Protein AF-A0A961BNP9-F1 (afdb_monomer_lite)

Secondary structure (DSSP, 8-state):
-GGG--TT-HHHHHHHHHHHHHHHHHHHHHHHHHHHTT--HHHHHHHHHHHHHHHHHHHHHHHHHHHHHHHHS-HHHHHHHHHHHHHHHHHHHHHHHHHTT-

Radius of gyration: 16.92 Å; chains: 1; bounding box: 38×31×46 Å

Structure (mmCIF, N/CA/C/O backbone):
data_AF-A0A961BNP9-F1
#
_entry.id   AF-A0A961BNP9-F1
#
loop_
_atom_site.group_PDB
_atom_site.id
_atom_site.type_symbol
_atom_site.label_atom_id
_atom_site.label_alt_id
_atom_site.label_comp_id
_atom_site.label_asym_id
_atom_site.label_entity_id
_atom_site.label_seq_id
_atom_site.pdbx_PDB_ins_code
_atom_site.Cartn_x
_atom_site.Cartn_y
_atom_site.Cartn_z
_atom_site.occupancy
_atom_site.B_iso_or_equiv
_atom_site.auth_seq_id
_atom_site.auth_comp_id
_atom_site.auth_asym_id
_atom_site.auth_atom_id
_atom_site.pdbx_PDB_model_num
ATOM 1 N N . LEU A 1 1 ? 1.209 -5.731 -14.853 1.00 80.38 1 LEU A N 1
ATOM 2 C CA . LEU A 1 1 ? 1.085 -4.765 -15.966 1.00 80.38 1 LEU A CA 1
ATOM 3 C C . LEU A 1 1 ? 2.351 -3.922 -16.121 1.00 80.38 1 LEU A C 1
ATOM 5 O O . LEU A 1 1 ? 2.976 -4.009 -17.163 1.00 80.38 1 LEU A O 1
ATOM 9 N N . ALA A 1 2 ? 2.803 -3.201 -15.086 1.00 85.69 2 ALA A N 1
ATOM 10 C CA . ALA A 1 2 ? 4.046 -2.417 -15.168 1.00 85.69 2 ALA A CA 1
ATOM 11 C C . ALA A 1 2 ? 5.290 -3.262 -15.510 1.00 85.69 2 ALA A C 1
ATOM 13 O O . ALA A 1 2 ? 6.104 -2.845 -16.321 1.00 85.69 2 ALA A O 1
ATOM 14 N N . ALA A 1 3 ? 5.398 -4.482 -14.969 1.00 87.38 3 ALA A N 1
ATOM 15 C CA . ALA A 1 3 ? 6.517 -5.389 -15.252 1.00 87.38 3 ALA A CA 1
ATOM 16 C C . ALA A 1 3 ? 6.618 -5.845 -16.721 1.00 87.38 3 ALA A C 1
ATOM 18 O O . ALA A 1 3 ? 7.666 -6.319 -17.140 1.00 87.38 3 ALA A O 1
ATOM 19 N N . THR A 1 4 ? 5.534 -5.731 -17.494 1.00 86.31 4 THR A N 1
ATOM 20 C CA . THR A 1 4 ? 5.484 -6.118 -18.914 1.00 86.31 4 THR A CA 1
ATOM 21 C C . THR A 1 4 ? 5.541 -4.909 -19.845 1.00 86.31 4 THR A C 1
ATOM 23 O O . THR A 1 4 ? 5.434 -5.069 -21.059 1.00 86.31 4 THR A O 1
ATOM 26 N N . ALA A 1 5 ? 5.660 -3.693 -19.303 1.00 79.50 5 ALA A N 1
ATOM 27 C CA . ALA A 1 5 ? 5.902 -2.515 -20.114 1.00 79.50 5 ALA A CA 1
ATOM 28 C C . ALA A 1 5 ? 7.352 -2.568 -20.608 1.00 79.50 5 ALA A C 1
ATOM 30 O O . ALA A 1 5 ? 8.275 -2.314 -19.841 1.00 79.50 5 ALA A O 1
ATOM 31 N N . GLY A 1 6 ? 7.555 -2.951 -21.871 1.00 71.31 6 GLY A N 1
ATOM 32 C CA . GLY A 1 6 ? 8.858 -2.792 -22.521 1.00 71.31 6 GLY A CA 1
ATOM 33 C C . GLY A 1 6 ? 9.285 -1.320 -22.545 1.00 71.31 6 GLY A C 1
ATOM 34 O O . GLY A 1 6 ? 8.448 -0.434 -22.359 1.00 71.31 6 GLY A O 1
ATOM 35 N N . ASP A 1 7 ? 10.563 -1.062 -22.825 1.00 67.44 7 ASP A N 1
ATOM 36 C CA . ASP A 1 7 ? 11.228 0.236 -22.600 1.00 67.44 7 ASP A CA 1
ATOM 37 C C . ASP A 1 7 ? 10.562 1.455 -23.278 1.00 67.44 7 ASP A C 1
ATOM 39 O O . ASP A 1 7 ? 10.781 2.588 -22.860 1.00 67.44 7 ASP A O 1
ATOM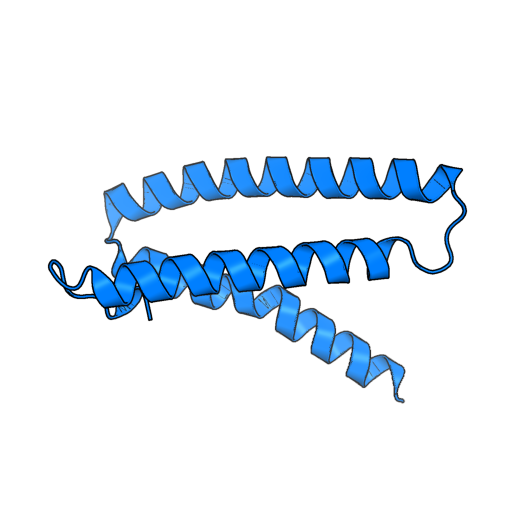 43 N N . ALA A 1 8 ? 9.703 1.242 -24.284 1.00 68.81 8 ALA A N 1
ATOM 44 C CA . ALA A 1 8 ? 8.976 2.295 -25.002 1.00 68.81 8 ALA A CA 1
ATOM 45 C C . ALA A 1 8 ? 7.441 2.273 -24.817 1.00 68.81 8 ALA A C 1
ATOM 47 O O . ALA A 1 8 ? 6.740 3.086 -25.420 1.00 68.81 8 ALA A O 1
ATOM 48 N N . ASN A 1 9 ? 6.874 1.356 -24.021 1.00 84.00 9 ASN A N 1
ATOM 49 C CA . ASN A 1 9 ? 5.416 1.213 -23.920 1.00 84.00 9 ASN A CA 1
ATOM 50 C C . ASN A 1 9 ? 4.806 2.128 -22.841 1.00 84.00 9 ASN A C 1
ATOM 52 O O . ASN A 1 9 ? 4.337 1.685 -21.786 1.00 84.00 9 ASN A O 1
ATOM 56 N N . THR A 1 10 ? 4.792 3.429 -23.135 1.00 85.81 10 THR A N 1
ATOM 57 C CA . THR A 1 10 ? 4.272 4.479 -22.247 1.00 85.81 10 THR A CA 1
ATOM 58 C C . THR A 1 10 ? 2.795 4.287 -21.900 1.00 85.81 10 THR A C 1
ATOM 60 O O . THR A 1 10 ? 2.394 4.574 -20.775 1.00 85.81 10 THR A O 1
ATOM 63 N N . THR A 1 11 ? 1.976 3.751 -22.811 1.00 91.44 11 THR A N 1
ATOM 64 C CA . THR A 1 11 ? 0.548 3.503 -22.552 1.00 91.44 11 THR A CA 1
ATOM 65 C C . THR A 1 11 ? 0.347 2.471 -21.446 1.00 91.44 11 THR A C 1
ATOM 67 O O . THR A 1 11 ? -0.452 2.691 -20.537 1.00 91.44 11 THR A O 1
ATOM 70 N N . VAL A 1 12 ? 1.098 1.366 -21.473 1.00 89.88 12 VAL A N 1
ATOM 71 C CA . VAL A 1 12 ? 1.012 0.324 -20.435 1.00 89.88 12 VAL A CA 1
ATOM 72 C C . VAL A 1 12 ? 1.471 0.860 -19.078 1.00 89.88 12 VAL A C 1
ATOM 74 O O . VAL A 1 12 ? 0.848 0.547 -18.058 1.00 89.88 12 VAL A O 1
ATOM 77 N N . LEU A 1 13 ? 2.508 1.703 -19.046 1.00 89.00 13 LEU A N 1
ATOM 78 C CA . LEU A 1 13 ? 2.943 2.381 -17.819 1.00 89.00 13 LEU A CA 1
ATOM 79 C C . LEU A 1 13 ? 1.881 3.348 -17.289 1.00 89.00 13 LEU A C 1
ATOM 81 O O . LEU A 1 13 ? 1.594 3.328 -16.094 1.00 89.00 13 LEU A O 1
ATOM 85 N N . LEU A 1 14 ? 1.253 4.137 -18.165 1.00 92.88 14 LEU A N 1
ATOM 86 C CA . LEU A 1 14 ? 0.197 5.081 -17.796 1.00 92.88 14 LEU A CA 1
ATOM 87 C C . LEU A 1 14 ? -0.995 4.348 -17.175 1.00 92.88 14 LEU A C 1
ATOM 89 O O . LEU A 1 14 ? -1.417 4.687 -16.070 1.00 92.88 14 LEU A O 1
ATOM 93 N N . VAL A 1 15 ? -1.482 3.291 -17.832 1.00 94.81 15 VAL A N 1
ATOM 94 C CA . VAL A 1 15 ? -2.568 2.456 -17.295 1.00 94.81 15 VAL A CA 1
ATOM 95 C C . VAL A 1 15 ? -2.155 1.824 -15.964 1.00 94.81 15 VAL A C 1
ATOM 97 O O . VAL A 1 15 ? -2.946 1.798 -15.026 1.00 94.81 15 VAL A O 1
ATOM 100 N N . SER A 1 16 ? -0.909 1.363 -15.838 1.00 92.06 16 SER A N 1
ATOM 101 C CA . SER A 1 16 ? -0.408 0.791 -14.582 1.00 92.06 16 SER A CA 1
ATOM 102 C C . SER A 1 16 ? -0.389 1.808 -13.439 1.00 92.06 16 SER A C 1
ATOM 104 O O . SER A 1 16 ? -0.818 1.478 -12.337 1.00 92.06 16 SER A O 1
ATOM 106 N N . MET A 1 17 ? 0.074 3.035 -13.690 1.00 91.75 17 MET A N 1
ATOM 107 C CA . MET A 1 17 ? 0.078 4.119 -12.701 1.00 91.75 17 MET A CA 1
ATOM 108 C C . MET A 1 17 ? -1.333 4.549 -12.318 1.00 91.75 17 MET A C 1
ATOM 110 O O . MET A 1 17 ? -1.617 4.734 -11.135 1.00 91.75 17 MET A O 1
ATOM 114 N N . PHE A 1 18 ? -2.232 4.645 -13.298 1.00 96.19 18 PHE A N 1
ATOM 115 C CA . PHE A 1 18 ? -3.637 4.938 -13.045 1.00 96.19 18 PHE A CA 1
ATOM 116 C C . PHE A 1 18 ? -4.274 3.879 -12.136 1.00 96.19 18 PHE A C 1
ATOM 118 O O . PHE A 1 18 ? -4.871 4.217 -11.114 1.00 96.19 18 PHE A O 1
ATOM 125 N N . LEU A 1 19 ? -4.096 2.594 -12.461 1.00 95.00 19 LEU A N 1
ATOM 126 C CA . LEU A 1 19 ? -4.620 1.490 -11.655 1.00 95.00 19 LEU A CA 1
ATOM 127 C C . LEU A 1 19 ? -3.987 1.433 -10.262 1.00 95.00 19 LEU A C 1
ATOM 129 O O . LEU A 1 19 ? -4.690 1.150 -9.294 1.00 95.00 19 LEU A O 1
ATOM 133 N N . LEU A 1 20 ? -2.687 1.724 -10.139 1.00 92.44 20 LEU A N 1
ATOM 134 C CA . LEU A 1 20 ? -2.017 1.789 -8.841 1.00 92.44 20 LEU A CA 1
ATOM 135 C C . LEU A 1 20 ? -2.607 2.906 -7.972 1.00 92.44 20 LEU A C 1
ATOM 137 O O . LEU A 1 20 ? -2.923 2.671 -6.807 1.00 92.44 20 LEU A O 1
ATOM 141 N N . GLY A 1 21 ? -2.809 4.095 -8.548 1.00 94.94 21 GLY A N 1
ATOM 142 C CA . GLY A 1 21 ? -3.467 5.207 -7.867 1.00 94.94 21 GLY A CA 1
ATOM 143 C C . GLY A 1 21 ? -4.897 4.858 -7.451 1.00 94.94 21 GLY A C 1
ATOM 144 O O . GLY A 1 21 ? -5.297 5.132 -6.320 1.00 94.94 21 GLY A O 1
ATOM 145 N N . LEU A 1 22 ? -5.660 4.194 -8.321 1.00 96.56 22 LEU A N 1
ATOM 146 C CA . LEU A 1 22 ? -7.019 3.748 -8.012 1.00 96.56 22 LEU A CA 1
ATOM 147 C C . LEU A 1 22 ? -7.042 2.753 -6.839 1.00 96.56 22 LEU A C 1
ATOM 149 O O . LEU A 1 22 ? -7.813 2.926 -5.895 1.00 96.56 22 LEU A O 1
ATOM 153 N N . ALA A 1 23 ? -6.164 1.747 -6.871 1.00 93.75 23 ALA A N 1
ATOM 154 C CA . ALA A 1 23 ? -6.043 0.749 -5.812 1.00 93.75 23 ALA A CA 1
ATOM 155 C C . ALA A 1 23 ? -5.649 1.381 -4.468 1.00 93.75 23 ALA A C 1
ATOM 157 O O . ALA A 1 23 ? -6.240 1.049 -3.439 1.00 93.75 23 ALA A O 1
ATOM 158 N N . TRP A 1 24 ? -4.701 2.325 -4.480 1.00 93.00 24 TRP A N 1
ATOM 159 C CA . TRP A 1 24 ? -4.293 3.073 -3.290 1.00 93.00 24 TRP A CA 1
ATOM 160 C C . TRP A 1 24 ? -5.465 3.830 -2.659 1.00 93.00 24 TRP A C 1
ATOM 162 O O . TRP A 1 24 ? -5.705 3.701 -1.460 1.00 93.00 24 TRP A O 1
ATOM 172 N N . ASN A 1 25 ? -6.235 4.571 -3.464 1.00 96.00 25 ASN A N 1
ATOM 173 C CA . ASN A 1 25 ? -7.381 5.340 -2.974 1.00 96.00 25 ASN A CA 1
ATOM 174 C C . ASN A 1 25 ? -8.449 4.437 -2.348 1.00 96.00 25 ASN A C 1
ATOM 176 O O . ASN A 1 25 ? -8.903 4.698 -1.234 1.00 96.00 25 ASN A O 1
ATOM 180 N N . PHE A 1 26 ? -8.823 3.348 -3.025 1.00 94.62 26 PHE A N 1
ATOM 181 C CA . PHE A 1 26 ? -9.799 2.409 -2.476 1.00 94.62 26 PHE A CA 1
ATOM 182 C C . PHE A 1 26 ? -9.299 1.731 -1.201 1.00 94.62 26 PHE A C 1
ATOM 184 O O . PHE A 1 26 ? -10.062 1.633 -0.238 1.00 94.62 26 PHE A O 1
ATOM 191 N N . GLY A 1 27 ? -8.031 1.317 -1.154 1.00 92.50 27 GLY A N 1
ATOM 192 C CA . GLY A 1 27 ? -7.423 0.742 0.046 1.00 92.50 27 GLY A CA 1
ATOM 193 C C . GLY A 1 27 ? -7.416 1.720 1.223 1.00 92.50 27 GLY A C 1
ATOM 194 O O . GLY A 1 27 ? -7.827 1.355 2.322 1.00 92.50 27 GLY A O 1
ATOM 195 N N . PHE A 1 28 ? -7.031 2.976 0.991 1.00 92.44 28 PHE A N 1
ATOM 196 C CA . PHE A 1 28 ? -6.964 3.996 2.037 1.00 92.44 28 PHE A CA 1
ATOM 197 C C . PHE A 1 28 ? -8.351 4.398 2.563 1.00 92.44 28 PHE A C 1
ATOM 199 O O . PHE A 1 28 ? -8.572 4.416 3.775 1.00 92.44 28 PHE A O 1
ATOM 206 N N . VAL A 1 29 ? -9.317 4.668 1.677 1.00 94.44 29 VAL A N 1
ATOM 207 C CA . VAL A 1 29 ? -10.680 5.078 2.069 1.00 94.44 29 VAL A CA 1
ATOM 208 C C . VAL A 1 29 ? -11.426 3.940 2.774 1.00 94.44 29 VAL A C 1
ATOM 210 O O . VAL A 1 29 ? -12.023 4.145 3.833 1.00 94.44 29 VAL A O 1
ATOM 213 N N . SER A 1 30 ? -11.374 2.719 2.233 1.00 92.94 30 SER A N 1
ATOM 214 C CA . SER A 1 30 ? -12.018 1.569 2.882 1.00 92.94 30 SER A CA 1
ATOM 215 C C . SER A 1 30 ? -11.308 1.164 4.177 1.00 92.94 30 SER A C 1
ATOM 217 O O . SER A 1 30 ? -11.974 0.871 5.170 1.00 92.94 30 SER A O 1
ATOM 219 N N . GLY A 1 31 ? -9.973 1.199 4.199 1.00 91.25 31 GLY A N 1
ATOM 220 C CA . GLY A 1 31 ? -9.157 0.859 5.362 1.00 91.25 31 GLY A CA 1
ATOM 221 C C . GLY A 1 31 ? -9.362 1.819 6.530 1.00 91.25 31 GLY A C 1
ATOM 222 O O . GLY A 1 31 ? -9.604 1.367 7.645 1.00 91.25 31 GLY A O 1
ATOM 223 N N . SER A 1 32 ? -9.344 3.132 6.280 1.00 92.31 32 SER A N 1
ATOM 224 C CA . SER A 1 32 ? -9.632 4.146 7.309 1.00 92.31 32 SER A CA 1
ATOM 225 C C . SER A 1 32 ? -11.051 4.010 7.863 1.00 92.31 32 SER A C 1
ATOM 227 O O . SER A 1 32 ? -11.240 4.067 9.077 1.00 92.31 32 SER A O 1
ATOM 229 N N . THR A 1 33 ? -12.034 3.730 7.000 1.00 92.44 33 THR A N 1
ATOM 230 C CA . THR A 1 33 ? -13.407 3.448 7.437 1.00 92.44 33 THR A CA 1
ATOM 231 C C . THR A 1 33 ? -13.440 2.235 8.363 1.00 92.44 33 THR A C 1
ATOM 233 O O . THR A 1 33 ? -13.942 2.345 9.478 1.00 92.44 33 THR A O 1
ATOM 236 N N . LEU A 1 34 ? -12.858 1.102 7.943 1.00 91.38 34 LEU A N 1
ATOM 237 C CA . LEU A 1 34 ? -12.798 -0.133 8.733 1.00 91.38 34 LEU A CA 1
ATOM 238 C C . LEU A 1 34 ? -12.098 0.062 10.082 1.00 91.38 34 LEU A C 1
ATOM 240 O O . LEU A 1 34 ? -12.575 -0.457 11.086 1.00 91.38 34 LEU A O 1
ATOM 244 N N . LEU A 1 35 ? -10.997 0.817 10.109 1.00 90.88 35 LEU A N 1
ATOM 245 C CA . LEU A 1 35 ? -10.211 1.071 11.317 1.00 90.88 35 LEU A CA 1
ATOM 246 C C . LEU A 1 35 ? -10.977 1.908 12.352 1.00 90.88 35 LEU A C 1
ATOM 248 O O . LEU A 1 35 ? -10.760 1.768 13.551 1.00 90.88 35 LEU A O 1
ATOM 252 N N . GLN A 1 36 ? -11.870 2.785 11.896 1.00 91.69 36 GLN A N 1
ATOM 253 C CA . GLN A 1 36 ? -12.636 3.683 12.761 1.00 91.69 36 GLN A CA 1
ATOM 254 C C . GLN A 1 36 ? -13.987 3.096 13.215 1.00 91.69 36 GLN A C 1
ATOM 256 O O . GLN A 1 36 ? -14.641 3.680 14.089 1.00 91.69 36 GLN A O 1
ATOM 261 N N . LEU A 1 37 ? -14.424 1.964 12.645 1.00 91.19 37 LEU A N 1
ATOM 262 C CA . LEU A 1 37 ? -15.689 1.312 13.001 1.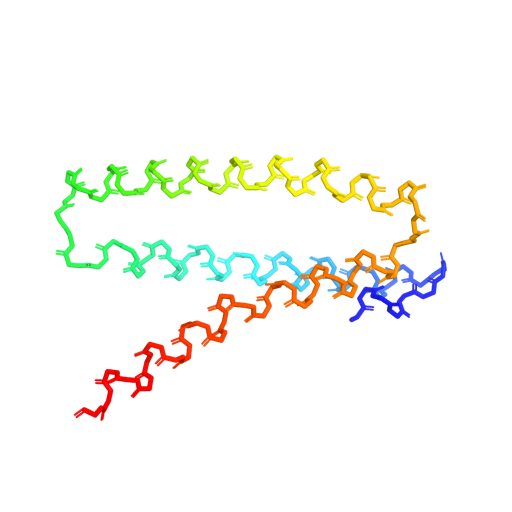00 91.19 37 LEU A CA 1
ATOM 263 C C . LEU A 1 37 ? -15.721 0.946 14.491 1.00 91.19 37 LEU A C 1
ATOM 265 O O . LEU A 1 37 ? -14.789 0.356 15.021 1.00 91.19 37 LEU A O 1
ATOM 269 N N . GLY A 1 38 ? -16.819 1.285 15.170 1.00 89.06 38 GLY A N 1
ATOM 270 C CA . GLY A 1 38 ? -17.032 0.935 16.581 1.00 89.06 38 GLY A CA 1
ATOM 271 C C . GLY A 1 38 ? -16.264 1.784 17.605 1.00 89.06 38 GLY A C 1
ATOM 272 O O . GLY A 1 38 ? -16.470 1.597 18.800 1.00 89.06 38 GLY A O 1
ATOM 273 N N . HIS A 1 39 ? -15.436 2.744 17.175 1.00 92.62 39 HIS A N 1
ATOM 274 C CA . HIS A 1 39 ? -14.661 3.610 18.074 1.00 92.62 39 HIS A CA 1
ATOM 275 C C . HIS A 1 39 ? -15.306 4.987 18.303 1.00 92.62 39 HIS A C 1
ATOM 277 O O . HIS A 1 39 ? -16.050 5.493 17.453 1.00 92.62 39 HIS A O 1
ATOM 283 N N . SER A 1 40 ? -15.002 5.614 19.448 1.00 91.62 40 SER A N 1
ATOM 284 C CA . SER A 1 40 ? -15.431 6.979 19.792 1.00 91.62 40 SER A CA 1
ATOM 285 C C . SER A 1 40 ? -14.693 8.036 18.955 1.00 91.62 40 SER A C 1
ATOM 287 O O . SER A 1 40 ? -13.616 7.771 18.427 1.00 91.62 40 SER A O 1
ATOM 289 N N . VAL A 1 41 ? -15.226 9.259 18.844 1.00 88.56 41 VAL A N 1
ATOM 290 C CA . VAL A 1 41 ? -14.584 10.341 18.062 1.00 88.56 41 VAL A CA 1
ATOM 291 C C . VAL A 1 41 ? -13.171 10.664 18.572 1.00 88.56 41 VAL A C 1
ATOM 293 O O . VAL A 1 41 ? -12.264 10.878 17.769 1.00 88.56 41 VAL A O 1
ATOM 296 N N . ALA A 1 42 ? -12.965 10.647 19.892 1.00 88.88 42 ALA A N 1
ATOM 297 C CA . ALA A 1 42 ? -11.660 10.906 20.496 1.00 88.88 42 ALA A CA 1
ATOM 298 C C . ALA A 1 42 ? -10.632 9.807 20.166 1.00 88.88 42 ALA A C 1
ATOM 300 O O . ALA A 1 42 ? -9.463 10.108 19.917 1.00 88.88 42 ALA A O 1
ATOM 301 N N . ASP A 1 43 ? -11.064 8.544 20.113 1.00 91.44 43 ASP A N 1
ATOM 302 C CA . ASP A 1 43 ? -10.186 7.415 19.785 1.00 91.44 43 ASP A CA 1
ATOM 303 C C . ASP A 1 43 ? -9.891 7.333 18.284 1.00 91.44 43 ASP A C 1
ATOM 305 O O . ASP A 1 43 ? -8.764 7.027 17.897 1.00 91.44 43 ASP A O 1
ATOM 309 N N . ARG A 1 44 ? -10.863 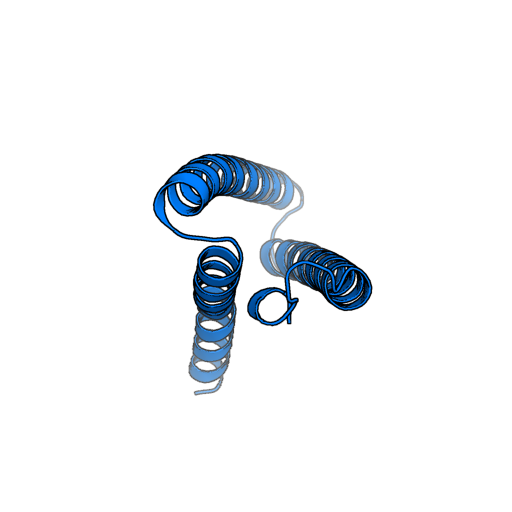7.688 17.430 1.00 91.62 44 ARG A N 1
ATOM 310 C CA . ARG A 1 44 ? -10.684 7.752 15.968 1.00 91.62 44 ARG A CA 1
ATOM 311 C C . ARG A 1 44 ? -9.553 8.691 15.566 1.00 91.62 44 ARG A C 1
ATOM 313 O O . ARG A 1 44 ? -8.768 8.332 14.695 1.00 91.62 44 ARG A O 1
ATOM 320 N N . LEU A 1 45 ? -9.436 9.855 16.213 1.00 91.50 45 LEU A N 1
ATOM 321 C CA . LEU A 1 45 ? -8.357 10.806 15.925 1.00 91.50 45 LEU A CA 1
ATOM 322 C C . LEU A 1 45 ? -6.978 10.201 16.221 1.00 91.50 45 LEU A C 1
ATOM 324 O O . LEU A 1 45 ? -6.062 10.313 15.408 1.00 91.50 45 LEU A O 1
ATOM 328 N N . LYS A 1 46 ? -6.840 9.521 17.366 1.00 92.88 46 LYS A N 1
ATOM 329 C CA . LYS A 1 46 ? -5.591 8.845 17.741 1.00 92.88 46 LYS A CA 1
ATOM 330 C C . LYS A 1 46 ? -5.261 7.707 16.774 1.00 92.88 46 LYS A C 1
ATOM 332 O O . LYS A 1 46 ? -4.123 7.610 16.324 1.00 92.88 46 LYS A O 1
ATOM 337 N N . LEU A 1 47 ? -6.252 6.882 16.426 1.00 94.19 47 LEU A N 1
ATOM 338 C CA . LEU A 1 47 ? -6.093 5.778 15.475 1.00 94.19 47 LEU A CA 1
ATOM 339 C C . LEU A 1 47 ? -5.676 6.274 14.087 1.00 94.19 47 LEU A C 1
ATOM 341 O O . LEU A 1 47 ? -4.749 5.716 13.506 1.00 94.19 47 LEU A O 1
ATOM 345 N N . GLN A 1 48 ? -6.302 7.342 13.585 1.00 92.50 48 GLN A N 1
ATOM 346 C CA . GLN A 1 48 ? -5.945 7.931 12.295 1.00 92.50 48 GLN A CA 1
ATOM 347 C C . GLN A 1 48 ? -4.514 8.480 12.311 1.00 92.50 48 GLN A C 1
ATOM 349 O O . GLN A 1 48 ? -3.752 8.201 11.393 1.00 92.50 48 GLN A O 1
ATOM 354 N N . GLY A 1 49 ? -4.104 9.165 13.384 1.00 94.25 49 GLY A N 1
ATOM 355 C CA . GLY A 1 49 ? -2.732 9.666 13.514 1.00 94.25 49 GLY A CA 1
ATOM 356 C C . GLY A 1 49 ? -1.676 8.554 13.521 1.00 94.25 49 GLY A C 1
ATOM 357 O O . GLY A 1 49 ? -0.636 8.683 12.872 1.00 94.25 49 GLY A O 1
ATOM 358 N N . VAL A 1 50 ? -1.942 7.437 14.209 1.00 95.69 50 VAL A N 1
ATOM 359 C CA . VAL A 1 50 ? -1.058 6.256 14.195 1.00 95.69 50 VAL A CA 1
ATOM 360 C C . VAL A 1 50 ? -1.024 5.608 12.810 1.00 95.69 50 VAL A C 1
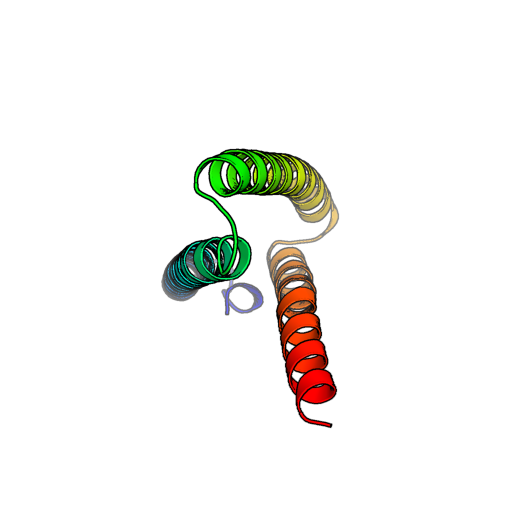ATOM 362 O O . VAL A 1 50 ? 0.054 5.243 12.332 1.00 95.69 50 VAL A O 1
ATOM 365 N N . ALA A 1 51 ? -2.181 5.482 12.155 1.00 94.38 51 ALA A N 1
ATOM 366 C CA . ALA A 1 51 ? -2.282 4.923 10.812 1.00 94.38 51 ALA A CA 1
ATOM 367 C C . ALA A 1 51 ? -1.506 5.767 9.790 1.00 94.38 51 ALA A C 1
ATOM 369 O O . ALA A 1 51 ? -0.683 5.222 9.056 1.00 94.38 51 ALA A O 1
ATOM 370 N N . ASP A 1 52 ? -1.691 7.087 9.806 1.00 94.94 52 ASP A N 1
ATOM 371 C CA . ASP A 1 52 ? -0.993 8.019 8.919 1.00 94.94 52 ASP A CA 1
ATOM 372 C C . ASP A 1 52 ? 0.519 7.997 9.178 1.00 94.94 52 ASP A C 1
ATOM 374 O O . ASP A 1 52 ? 1.311 7.903 8.241 1.00 94.94 52 ASP A O 1
ATOM 378 N N . SER A 1 53 ? 0.938 8.002 10.448 1.00 97.06 53 SER A N 1
ATOM 379 C CA . SER A 1 53 ? 2.361 7.920 10.815 1.00 97.06 53 SER A CA 1
ATOM 380 C C . SER A 1 53 ? 2.999 6.628 10.304 1.00 97.06 53 SER A C 1
ATOM 382 O O . SER A 1 53 ? 4.088 6.650 9.730 1.00 97.06 53 SER A O 1
ATOM 384 N N . THR A 1 54 ? 2.302 5.501 10.464 1.00 95.56 54 THR A N 1
ATOM 385 C CA . THR A 1 54 ? 2.764 4.197 9.975 1.00 95.56 54 THR A CA 1
ATOM 386 C C . THR A 1 54 ? 2.861 4.197 8.452 1.00 95.56 54 THR A C 1
ATOM 388 O O . THR A 1 54 ? 3.879 3.773 7.909 1.00 95.56 54 THR A O 1
ATOM 391 N N . ALA A 1 55 ? 1.855 4.740 7.758 1.00 93.94 55 ALA A N 1
ATOM 392 C CA . ALA A 1 55 ? 1.852 4.849 6.303 1.00 93.94 55 ALA A CA 1
ATOM 393 C C . ALA A 1 55 ? 3.047 5.666 5.786 1.00 93.94 55 ALA A C 1
ATOM 395 O O . ALA A 1 55 ? 3.736 5.225 4.861 1.00 93.94 55 ALA A O 1
ATOM 396 N N . TRP A 1 56 ? 3.345 6.814 6.403 1.00 95.81 56 TRP A N 1
ATOM 397 C CA . TRP A 1 56 ? 4.482 7.649 6.011 1.00 95.81 56 TRP A CA 1
ATOM 398 C C . TRP A 1 56 ? 5.831 6.983 6.285 1.00 95.81 56 TRP A C 1
ATOM 400 O O . TRP A 1 56 ? 6.691 6.979 5.403 1.00 95.81 56 TRP A O 1
ATOM 410 N N . VAL A 1 57 ? 6.012 6.362 7.455 1.00 97.94 57 VAL A N 1
ATOM 411 C CA . VAL A 1 57 ? 7.253 5.642 7.793 1.00 97.94 57 VAL A CA 1
ATOM 412 C C . VAL A 1 57 ? 7.474 4.458 6.849 1.00 97.94 57 VAL A C 1
ATOM 414 O O . VAL A 1 57 ? 8.569 4.294 6.307 1.00 97.94 57 VAL A O 1
ATOM 417 N N . SER A 1 58 ? 6.433 3.661 6.590 1.00 95.31 58 SER A N 1
ATOM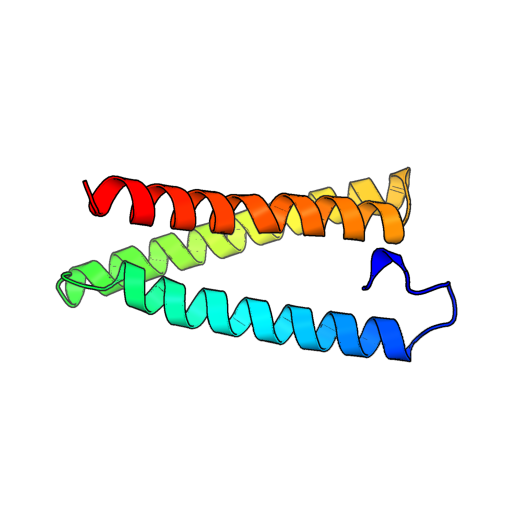 418 C CA . SER A 1 58 ? 6.502 2.562 5.625 1.00 95.31 58 SER A CA 1
ATOM 419 C C . SER A 1 58 ? 6.807 3.059 4.212 1.00 95.31 58 SER A C 1
ATOM 421 O O . SER A 1 58 ? 7.614 2.443 3.519 1.00 95.31 58 SER A O 1
ATOM 423 N N . SER A 1 59 ? 6.224 4.187 3.794 1.00 94.38 59 SER A N 1
ATOM 424 C CA . SER A 1 59 ? 6.488 4.786 2.479 1.00 94.38 59 SER A CA 1
ATOM 425 C C . SER A 1 59 ? 7.930 5.275 2.353 1.00 94.38 59 SER A C 1
ATOM 427 O O . SER A 1 59 ? 8.565 5.034 1.330 1.00 94.38 59 SER A O 1
ATOM 429 N N . ALA A 1 60 ? 8.483 5.896 3.399 1.00 97.44 60 ALA A N 1
ATOM 430 C CA . ALA A 1 60 ? 9.883 6.312 3.428 1.00 97.44 60 ALA A CA 1
ATOM 431 C C . ALA A 1 60 ? 10.834 5.107 3.317 1.00 97.44 60 ALA A C 1
ATOM 433 O O . ALA A 1 60 ? 11.753 5.115 2.498 1.00 97.44 60 ALA A O 1
ATOM 434 N N . ALA A 1 61 ? 10.574 4.037 4.076 1.00 97.00 61 ALA A N 1
ATOM 435 C CA . ALA A 1 61 ? 11.350 2.802 3.986 1.00 97.00 61 ALA A CA 1
ATOM 436 C C . ALA A 1 61 ? 11.244 2.159 2.592 1.00 97.00 61 ALA A C 1
ATOM 438 O O . ALA A 1 61 ? 12.257 1.777 2.005 1.00 97.00 61 ALA A O 1
ATOM 439 N N . ALA A 1 62 ? 10.035 2.084 2.026 1.00 94.50 62 ALA A N 1
ATOM 440 C CA . ALA A 1 62 ? 9.808 1.557 0.684 1.00 94.50 62 ALA A CA 1
ATOM 441 C C . ALA A 1 62 ? 10.497 2.402 -0.402 1.00 94.50 62 ALA A C 1
ATOM 443 O O . ALA A 1 62 ? 11.044 1.842 -1.352 1.00 94.50 62 ALA A O 1
ATOM 444 N N . ALA A 1 63 ? 10.539 3.729 -0.254 1.00 95.50 63 ALA A N 1
ATOM 445 C CA . ALA A 1 63 ? 11.252 4.617 -1.169 1.00 95.50 63 ALA A CA 1
ATOM 446 C C . ALA A 1 63 ? 12.763 4.326 -1.169 1.00 95.50 63 ALA A C 1
ATOM 448 O O . ALA A 1 63 ? 13.348 4.132 -2.233 1.00 95.50 63 ALA A O 1
ATOM 449 N N . VAL A 1 64 ? 13.381 4.187 0.011 1.00 97.44 64 VAL A N 1
ATOM 450 C CA . VAL A 1 64 ? 14.804 3.819 0.121 1.00 97.44 64 VAL A CA 1
ATOM 451 C C . VAL A 1 64 ? 15.063 2.430 -0.472 1.00 97.44 64 VAL A C 1
ATOM 453 O O . VAL A 1 64 ? 15.955 2.270 -1.305 1.00 97.44 64 VAL A O 1
ATOM 456 N N . MET A 1 65 ? 14.257 1.430 -0.096 1.00 95.75 65 MET A N 1
ATOM 457 C CA . MET A 1 65 ? 14.409 0.059 -0.597 1.00 95.75 65 MET A CA 1
ATOM 458 C C . MET A 1 65 ? 14.223 -0.032 -2.115 1.00 95.75 65 MET A C 1
ATOM 460 O O . MET A 1 65 ? 14.984 -0.730 -2.782 1.00 95.75 65 MET A O 1
ATOM 464 N N . SER A 1 66 ? 13.246 0.684 -2.677 1.00 93.56 66 SER A N 1
ATOM 465 C CA . SER A 1 66 ? 13.012 0.699 -4.125 1.00 93.56 66 SER A CA 1
ATOM 466 C C . SER A 1 66 ? 14.162 1.353 -4.890 1.00 93.56 66 SER A C 1
ATOM 468 O O . SER A 1 66 ? 14.539 0.841 -5.942 1.00 93.56 66 SER A O 1
ATOM 470 N N . GLY A 1 67 ? 14.775 2.407 -4.340 1.00 94.75 67 GLY A N 1
ATOM 471 C CA . GLY A 1 67 ? 15.976 3.023 -4.906 1.00 94.75 67 GLY A CA 1
ATOM 472 C C . GLY A 1 67 ? 17.162 2.057 -4.957 1.00 94.75 67 GLY A C 1
ATOM 473 O O . GLY A 1 67 ? 17.789 1.908 -6.004 1.00 94.75 67 GLY A O 1
ATOM 474 N N . ILE A 1 68 ? 17.426 1.338 -3.860 1.00 95.75 68 ILE A N 1
ATOM 475 C CA . ILE A 1 68 ? 18.483 0.311 -3.805 1.00 95.75 68 ILE A CA 1
ATOM 476 C C . ILE A 1 68 ? 18.200 -0.818 -4.806 1.00 95.75 68 ILE A C 1
ATOM 478 O O . ILE A 1 68 ? 19.099 -1.271 -5.516 1.00 95.75 68 ILE A O 1
ATOM 482 N N . LEU A 1 69 ? 16.946 -1.265 -4.888 1.00 94.94 69 LEU A N 1
ATOM 483 C CA . LEU A 1 69 ? 16.549 -2.338 -5.792 1.00 94.94 69 LEU A CA 1
ATOM 484 C C . LEU A 1 69 ? 16.694 -1.922 -7.263 1.00 94.94 69 LEU A C 1
ATOM 486 O O . LEU A 1 69 ? 17.218 -2.694 -8.060 1.00 94.94 69 LEU A O 1
ATOM 490 N N . LEU A 1 70 ? 16.310 -0.695 -7.623 1.00 93.56 70 LEU A N 1
ATOM 491 C CA . LEU A 1 70 ? 16.531 -0.143 -8.966 1.00 93.56 70 LEU A CA 1
ATOM 492 C C . LEU A 1 70 ? 18.017 -0.018 -9.310 1.00 93.56 70 LEU A C 1
ATOM 494 O O . LEU A 1 70 ? 18.394 -0.312 -10.439 1.00 93.56 70 LEU A O 1
ATOM 498 N N . ALA A 1 71 ? 18.855 0.373 -8.346 1.00 94.12 71 ALA A N 1
ATOM 499 C CA . ALA A 1 71 ? 20.298 0.496 -8.547 1.00 94.12 71 ALA A CA 1
ATOM 500 C C . ALA A 1 71 ? 21.004 -0.856 -8.763 1.00 94.12 71 ALA A C 1
ATOM 502 O O . ALA A 1 71 ? 22.091 -0.891 -9.332 1.00 94.12 71 ALA A O 1
ATOM 503 N N . THR A 1 72 ? 20.408 -1.960 -8.301 1.00 94.19 72 THR A N 1
ATOM 504 C CA . THR A 1 72 ? 21.021 -3.302 -8.330 1.00 94.19 72 THR A CA 1
ATOM 505 C C . THR A 1 72 ? 20.354 -4.276 -9.299 1.00 94.19 72 THR A C 1
ATOM 507 O O . THR A 1 72 ? 20.966 -5.275 -9.668 1.00 94.19 72 THR A O 1
ATOM 510 N N . THR A 1 73 ? 19.109 -4.015 -9.706 1.00 92.12 73 THR A N 1
ATOM 511 C CA . THR A 1 73 ? 18.312 -4.921 -10.543 1.00 92.12 73 THR A CA 1
ATOM 512 C C . THR A 1 73 ? 17.744 -4.193 -11.765 1.00 92.12 73 THR A C 1
ATOM 514 O O . THR A 1 73 ? 18.489 -3.839 -12.672 1.00 92.12 73 THR A O 1
ATOM 517 N N . SER A 1 74 ? 16.426 -4.005 -11.841 1.00 90.75 74 SER A N 1
ATOM 518 C CA . SER A 1 74 ? 15.730 -3.357 -12.949 1.00 90.75 74 SER A CA 1
ATOM 519 C C . SER A 1 74 ? 14.306 -2.958 -12.547 1.00 90.75 74 SER A C 1
ATOM 521 O O . SER A 1 74 ? 13.756 -3.437 -11.550 1.00 90.75 74 SER A O 1
ATOM 523 N N . TYR A 1 75 ? 13.670 -2.101 -13.349 1.00 88.62 75 TYR A N 1
ATOM 524 C CA . TYR A 1 75 ? 12.284 -1.686 -13.119 1.00 88.62 75 TYR A CA 1
ATOM 525 C C . TYR A 1 75 ? 11.271 -2.854 -13.159 1.00 88.62 75 TYR A C 1
ATOM 527 O O . TYR A 1 75 ? 10.420 -2.920 -12.268 1.00 88.62 75 TYR A O 1
ATOM 535 N N . PRO A 1 76 ? 11.355 -3.829 -14.093 1.00 90.94 76 PRO A N 1
ATOM 536 C CA . PRO A 1 76 ? 10.481 -5.001 -14.059 1.00 90.94 76 PRO A CA 1
ATOM 537 C C . PRO A 1 76 ? 10.620 -5.831 -12.779 1.00 90.94 76 PRO A C 1
ATOM 539 O O . PRO A 1 76 ? 9.608 -6.255 -12.219 1.00 90.94 76 PRO A O 1
ATOM 542 N N . ALA A 1 77 ? 11.847 -6.022 -12.278 1.00 91.69 77 ALA A N 1
ATOM 543 C CA . ALA A 1 77 ? 12.085 -6.740 -11.026 1.00 91.69 77 ALA A CA 1
ATOM 544 C C . ALA A 1 77 ? 11.435 -6.018 -9.833 1.00 91.69 77 ALA A C 1
ATOM 546 O O . ALA A 1 77 ? 10.712 -6.644 -9.053 1.00 91.69 77 ALA A O 1
ATOM 547 N N . LEU A 1 78 ? 11.601 -4.692 -9.748 1.00 92.62 78 LEU A N 1
ATOM 548 C CA . LEU A 1 78 ? 10.920 -3.856 -8.756 1.00 92.62 78 LEU A CA 1
ATOM 549 C C . LEU A 1 78 ? 9.392 -4.011 -8.837 1.00 92.62 78 LEU A C 1
ATOM 551 O O . LEU A 1 78 ? 8.737 -4.202 -7.812 1.00 92.62 78 LEU A O 1
ATOM 555 N N . ALA A 1 79 ? 8.823 -3.962 -10.045 1.00 92.19 79 ALA A N 1
ATOM 556 C CA . ALA A 1 79 ? 7.382 -4.070 -10.256 1.00 92.19 79 ALA A CA 1
ATOM 557 C C . ALA A 1 79 ? 6.818 -5.443 -9.842 1.00 92.19 79 ALA A C 1
ATOM 559 O O . ALA A 1 79 ? 5.727 -5.507 -9.272 1.00 92.19 79 ALA A O 1
ATOM 560 N N . VAL A 1 80 ? 7.548 -6.536 -10.096 1.00 93.81 80 VAL A N 1
ATOM 561 C CA . VAL A 1 80 ? 7.152 -7.889 -9.667 1.00 93.81 80 VAL A CA 1
ATOM 562 C C . VAL A 1 80 ? 7.215 -8.023 -8.148 1.00 93.81 80 VAL A C 1
ATOM 564 O O . VAL A 1 80 ? 6.245 -8.477 -7.540 1.00 93.81 80 VAL A O 1
ATOM 567 N N . ILE A 1 81 ? 8.317 -7.594 -7.527 1.00 94.31 81 ILE A N 1
ATOM 568 C CA . ILE A 1 81 ? 8.499 -7.685 -6.072 1.00 94.31 81 ILE A CA 1
ATOM 569 C C . ILE A 1 81 ? 7.443 -6.843 -5.348 1.00 94.31 81 ILE A C 1
ATOM 571 O O . ILE A 1 81 ? 6.755 -7.349 -4.463 1.00 94.31 81 ILE A O 1
ATOM 575 N N . GLY A 1 82 ? 7.255 -5.585 -5.761 1.00 92.50 82 GLY A N 1
ATOM 576 C CA . GLY A 1 82 ? 6.225 -4.711 -5.198 1.00 92.50 82 GLY A CA 1
ATOM 577 C C . GLY A 1 82 ? 4.814 -5.274 -5.388 1.00 92.50 82 GLY A C 1
ATOM 578 O O . GLY A 1 82 ? 4.016 -5.270 -4.451 1.00 92.50 82 GLY A O 1
ATOM 579 N N . GLY A 1 83 ? 4.527 -5.834 -6.569 1.00 92.31 83 GLY A N 1
ATOM 580 C CA . GLY A 1 83 ? 3.260 -6.507 -6.849 1.00 92.31 83 GLY A CA 1
ATOM 581 C C . GLY A 1 83 ? 3.004 -7.704 -5.932 1.00 92.31 83 GLY A C 1
ATOM 582 O O . GLY A 1 83 ? 1.899 -7.845 -5.415 1.00 92.31 83 GLY A O 1
ATOM 583 N N . PHE A 1 84 ? 4.020 -8.532 -5.674 1.00 94.50 84 PHE A N 1
ATOM 584 C CA . PHE A 1 84 ? 3.910 -9.659 -4.747 1.00 94.50 84 PHE A CA 1
ATOM 585 C C . PHE A 1 84 ? 3.669 -9.192 -3.306 1.00 94.50 84 PHE A C 1
ATOM 587 O O . PHE A 1 84 ? 2.745 -9.676 -2.652 1.00 94.50 84 PHE A O 1
ATOM 594 N N . LEU A 1 85 ? 4.431 -8.204 -2.826 1.00 93.62 85 LEU A N 1
ATOM 595 C CA . LEU A 1 85 ? 4.263 -7.649 -1.478 1.00 93.62 85 LEU A CA 1
ATOM 596 C C . LEU A 1 85 ? 2.862 -7.060 -1.257 1.00 93.62 85 LEU A C 1
ATOM 598 O O . LEU A 1 85 ? 2.285 -7.245 -0.186 1.00 93.62 85 LEU A O 1
ATOM 602 N N . ALA A 1 86 ? 2.275 -6.428 -2.277 1.00 91.75 86 ALA A N 1
ATOM 603 C CA . ALA A 1 86 ? 0.916 -5.891 -2.208 1.00 91.75 86 ALA A CA 1
ATOM 604 C C . ALA A 1 86 ? -0.166 -6.972 -1.989 1.00 91.75 86 ALA A C 1
ATOM 606 O O . ALA A 1 86 ? -1.252 -6.657 -1.503 1.00 91.75 86 ALA A O 1
ATOM 607 N N . THR A 1 87 ? 0.112 -8.248 -2.290 1.00 92.75 87 THR A N 1
ATOM 608 C CA . THR A 1 87 ? -0.843 -9.348 -2.052 1.00 92.75 87 THR A CA 1
ATOM 609 C C . THR A 1 87 ? -0.936 -9.766 -0.584 1.00 92.75 87 THR A C 1
ATOM 611 O O . THR A 1 87 ? -1.979 -10.256 -0.156 1.00 92.75 87 THR A O 1
ATOM 614 N N . ILE A 1 88 ? 0.114 -9.534 0.211 1.00 94.06 88 ILE A N 1
ATOM 615 C CA . ILE A 1 88 ? 0.184 -9.928 1.627 1.00 94.06 88 ILE A CA 1
ATOM 616 C C . ILE A 1 88 ? -1.004 -9.382 2.443 1.00 94.06 88 ILE A C 1
ATOM 618 O O . ILE A 1 88 ? -1.704 -10.191 3.061 1.00 94.06 88 ILE A O 1
ATOM 622 N N . PRO A 1 89 ? -1.296 -8.063 2.450 1.00 89.94 89 PRO A N 1
ATOM 623 C CA . PRO A 1 89 ? -2.426 -7.536 3.213 1.00 89.94 89 PRO A CA 1
ATOM 624 C C . PRO A 1 89 ? -3.776 -8.057 2.703 1.00 89.94 89 PRO A C 1
ATOM 626 O O . PRO A 1 89 ? -4.671 -8.315 3.506 1.00 89.94 89 PRO A O 1
ATOM 629 N N . VAL A 1 90 ? -3.924 -8.283 1.393 1.00 90.50 90 VAL A N 1
ATOM 630 C CA . VAL A 1 90 ? -5.154 -8.844 0.808 1.00 90.50 90 VAL A CA 1
ATOM 631 C C . VAL A 1 90 ? -5.397 -10.263 1.321 1.00 90.50 90 VAL A C 1
ATOM 633 O O . VAL A 1 90 ? -6.493 -10.578 1.782 1.00 90.50 90 VAL A O 1
ATOM 636 N N . LEU A 1 91 ? -4.365 -11.111 1.309 1.00 93.19 91 LEU A N 1
ATOM 637 C CA . LEU A 1 91 ? -4.452 -12.476 1.826 1.00 93.19 91 LEU A CA 1
ATOM 638 C C . LEU A 1 91 ? -4.724 -12.499 3.333 1.00 93.19 91 LEU A C 1
ATOM 640 O O . LEU A 1 91 ? -5.514 -13.323 3.793 1.00 93.19 91 LEU A O 1
ATOM 644 N N . ALA A 1 92 ? -4.114 -11.590 4.097 1.00 91.62 92 ALA A N 1
ATOM 645 C CA . ALA A 1 92 ? -4.381 -11.456 5.525 1.00 91.62 92 ALA A CA 1
ATOM 646 C C . ALA A 1 92 ? -5.854 -11.101 5.795 1.00 91.62 92 ALA A C 1
ATOM 648 O O . ALA A 1 92 ? -6.491 -11.752 6.621 1.00 91.62 92 ALA A O 1
ATOM 649 N N . LEU A 1 93 ? -6.419 -10.140 5.053 1.00 89.81 93 LEU A N 1
ATOM 650 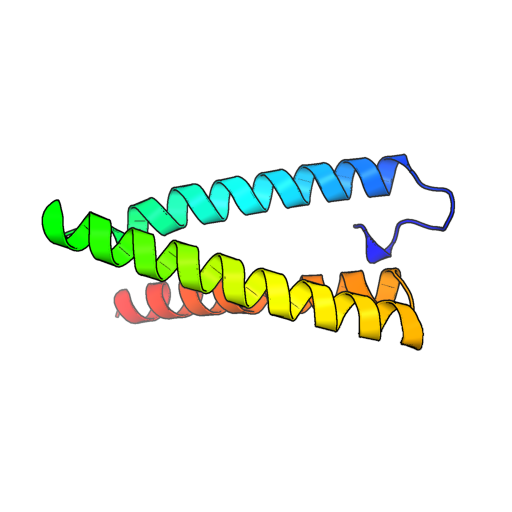C CA . LEU A 1 93 ? -7.830 -9.753 5.171 1.00 89.81 93 LEU A CA 1
ATOM 651 C C . LEU A 1 93 ? -8.793 -10.876 4.768 1.00 89.81 93 LEU A C 1
ATOM 653 O O . LEU A 1 93 ? -9.818 -11.072 5.416 1.00 89.81 93 LEU A O 1
ATOM 657 N N . ILE A 1 94 ? -8.479 -11.633 3.714 1.00 92.00 94 ILE A N 1
ATOM 658 C CA . ILE A 1 94 ? -9.292 -12.791 3.318 1.00 92.00 94 ILE A CA 1
ATOM 659 C C . ILE A 1 94 ? -9.270 -13.848 4.427 1.00 92.00 94 ILE A C 1
ATOM 661 O O . ILE A 1 94 ? -10.320 -14.366 4.801 1.00 92.00 94 ILE A O 1
ATOM 665 N N . ARG A 1 95 ? -8.095 -14.137 5.002 1.00 92.69 95 ARG A N 1
ATOM 666 C CA . ARG A 1 95 ? -7.966 -15.106 6.099 1.00 92.69 95 ARG A CA 1
ATOM 667 C C . ARG A 1 95 ? -8.774 -14.701 7.326 1.00 92.69 95 ARG A C 1
ATOM 669 O O . ARG A 1 95 ? -9.490 -15.542 7.855 1.00 92.69 95 ARG A O 1
ATOM 676 N N . THR A 1 96 ? -8.713 -13.438 7.753 1.00 89.12 96 THR A N 1
ATOM 677 C CA . THR A 1 96 ? -9.489 -12.988 8.921 1.00 89.12 96 THR A CA 1
ATOM 678 C C . THR A 1 96 ? -10.993 -13.106 8.684 1.00 89.12 96 THR A C 1
ATOM 680 O O . THR A 1 96 ? -11.706 -13.573 9.565 1.00 89.12 96 THR A O 1
ATOM 683 N N . ARG A 1 97 ? -11.475 -12.778 7.477 1.00 85.38 97 ARG A N 1
ATOM 684 C CA . ARG A 1 97 ? -12.892 -12.926 7.094 1.00 85.38 97 ARG A CA 1
ATOM 685 C C . ARG A 1 97 ? -13.368 -14.381 7.128 1.00 85.38 97 ARG A C 1
ATOM 687 O O . ARG A 1 97 ? -14.482 -14.638 7.582 1.00 85.38 97 ARG A O 1
ATOM 694 N N . LEU A 1 98 ? -12.538 -15.314 6.657 1.00 86.75 98 LEU A N 1
ATOM 695 C CA . LEU A 1 98 ? -12.859 -16.743 6.667 1.00 86.75 98 LEU A CA 1
ATOM 696 C C . LEU A 1 98 ? -12.922 -17.293 8.098 1.00 86.75 98 LEU A C 1
ATOM 698 O O . LEU A 1 98 ? -13.878 -17.987 8.426 1.00 86.75 98 LEU A O 1
ATOM 702 N N . THR A 1 99 ? -11.969 -16.929 8.962 1.00 84.75 99 THR A N 1
ATOM 703 C CA . THR A 1 99 ? -11.962 -17.371 10.368 1.00 84.75 99 THR A CA 1
ATOM 704 C C . THR A 1 99 ? -13.133 -16.803 11.171 1.00 84.75 99 THR A C 1
ATOM 706 O O . THR A 1 99 ? -13.629 -17.469 12.069 1.00 84.75 99 THR A O 1
ATOM 709 N N . SER A 1 100 ? -13.611 -15.594 10.861 1.00 74.06 100 SER A N 1
ATOM 710 C CA . SER A 1 100 ? -14.780 -15.005 11.537 1.00 74.06 100 SER A CA 1
ATOM 711 C C . SER A 1 100 ? -16.129 -15.629 11.144 1.00 74.06 100 SER A C 1
ATOM 713 O O . SER A 1 100 ? -17.139 -15.250 11.728 1.00 74.06 100 SER A O 1
ATOM 715 N N . SER A 1 101 ? -16.171 -16.522 10.147 1.00 63.38 101 SER A N 1
ATOM 716 C CA . SER A 1 101 ? -17.407 -17.166 9.658 1.00 63.38 101 SER A CA 1
ATOM 717 C C . SER A 1 101 ? -17.614 -18.598 10.183 1.00 63.38 101 SER A C 1
ATOM 719 O O . SER A 1 101 ? -18.567 -19.261 9.774 1.00 63.38 101 SER A O 1
ATOM 721 N N . THR A 1 102 ? -16.731 -19.069 11.065 1.00 50.78 102 THR A N 1
ATOM 722 C CA . THR A 1 102 ? -16.809 -20.341 11.813 1.00 50.78 102 THR A CA 1
ATOM 723 C C . THR A 1 102 ? -16.930 -20.057 13.295 1.00 50.78 102 THR A C 1
ATOM 725 O O . THR A 1 102 ? -17.745 -20.739 13.949 1.00 50.78 102 THR A O 1
#

pLDDT: mean 90.68, std 7.25, range [50.78, 97.94]

Foldseek 3Di:
DQLPQPPPNVVVVVVVVVVVVVVVVCCVVVVLVVQCPPDDPVVSVVSVVVVVVVVVVVVVVLVVVLVVCCVPDNRSVSVVVVVVVVCVVVVVVVVVVVVVVD

Sequence (102 aa):
LAATAGDANTTVLLVSMFLLGLAWNFGFVSGSTLLQLGHSVADRLKLQGVADSTAWVSSAAAAVMSGILLATTSYPALAVIGGFLATIPVLALIRTRLTSST